Protein AF-A0A927YZF6-F1 (afdb_monomer)

Sequence (94 aa):
MDRIEQMDKKTMKLFIEQKEMEVQLNLENNYREEAYENFKDFRELVYKYLEAGYIKEKKFDKSYGKRIELWEDIFEPKEEETEFEEDSEVENDD

Foldseek 3Di:
DDPVVVVVLVVLVVVLVVLVVQLVVCVVVVVLVSNVVSLVVNVVSVVVCVVVVSDDPVNCVPPVVVVNVVVCVVNPPDPPPPPPPPPPPPDDDD

Radius of gyration: 21.45 Å; Cα contacts (8 Å, |Δi|>4): 43; chains: 1; bounding box: 45×31×75 Å

Structure (mmCIF, N/CA/C/O backbone):
data_AF-A0A927YZF6-F1
#
_entry.id   AF-A0A927YZF6-F1
#
loop_
_atom_site.group_PDB
_atom_site.id
_atom_site.type_symbol
_atom_site.label_atom_id
_atom_site.label_alt_id
_atom_site.label_comp_id
_atom_site.label_asym_id
_atom_site.label_entity_id
_atom_site.label_seq_id
_atom_site.pdbx_PDB_ins_code
_atom_site.Cartn_x
_atom_site.Cartn_y
_atom_site.Cartn_z
_atom_site.occupancy
_atom_site.B_iso_or_equiv
_atom_site.auth_seq_id
_atom_site.auth_comp_id
_atom_site.auth_asym_id
_atom_site.auth_atom_id
_atom_site.pdbx_PDB_model_num
ATOM 1 N N . MET A 1 1 ? -13.362 -2.014 25.058 1.00 52.12 1 MET A N 1
ATOM 2 C CA . MET A 1 1 ? -12.581 -2.231 23.824 1.00 52.12 1 MET A CA 1
ATOM 3 C C . MET A 1 1 ? -11.616 -3.363 24.097 1.00 52.12 1 MET A C 1
ATOM 5 O O . MET A 1 1 ? -10.746 -3.210 24.951 1.00 52.12 1 MET A O 1
ATOM 9 N N . ASP A 1 2 ? -11.854 -4.502 23.456 1.00 52.94 2 ASP A N 1
ATOM 10 C CA . ASP A 1 2 ? -11.117 -5.745 23.657 1.00 52.94 2 ASP A CA 1
ATOM 11 C C . ASP A 1 2 ? -9.671 -5.637 23.169 1.00 52.94 2 ASP A C 1
ATOM 13 O O . ASP A 1 2 ? -9.385 -5.080 22.109 1.00 52.94 2 ASP A O 1
ATOM 17 N N . ARG A 1 3 ? -8.732 -6.191 23.944 1.00 54.94 3 ARG A N 1
ATOM 18 C CA . ARG A 1 3 ? -7.302 -6.224 23.582 1.00 54.94 3 ARG A CA 1
ATOM 19 C C . ARG A 1 3 ? -7.034 -7.030 22.305 1.00 54.94 3 ARG A C 1
ATOM 21 O O . ARG A 1 3 ? -6.042 -6.767 21.635 1.00 54.94 3 ARG A O 1
ATOM 28 N N . ILE A 1 4 ? -7.925 -7.962 21.965 1.00 56.84 4 ILE A N 1
ATOM 29 C CA . ILE A 1 4 ? -7.868 -8.780 20.745 1.00 56.84 4 ILE A CA 1
ATOM 30 C C . ILE A 1 4 ? -8.040 -7.886 19.504 1.00 56.84 4 ILE A C 1
ATOM 32 O O . ILE A 1 4 ? -7.213 -7.913 18.599 1.00 56.84 4 ILE A O 1
ATOM 36 N N . GLU A 1 5 ? -9.011 -6.971 19.532 1.00 57.22 5 GLU A N 1
ATOM 37 C CA . GLU A 1 5 ? -9.325 -6.058 18.423 1.00 57.22 5 GLU A CA 1
ATOM 38 C C . GLU A 1 5 ? -8.213 -5.017 18.155 1.00 57.22 5 GLU A C 1
ATOM 40 O O . GLU A 1 5 ? -8.054 -4.506 17.043 1.00 57.22 5 GLU A O 1
ATOM 45 N N . GLN A 1 6 ? -7.409 -4.689 19.175 1.00 58.91 6 GLN A N 1
ATOM 46 C CA . GLN A 1 6 ? -6.241 -3.812 19.024 1.00 58.91 6 GLN A CA 1
ATOM 47 C C . GLN A 1 6 ? -5.033 -4.527 18.409 1.00 58.91 6 GLN A C 1
ATOM 49 O O . GLN A 1 6 ? -4.236 -3.884 17.720 1.00 58.91 6 GLN A O 1
ATOM 54 N N . MET A 1 7 ? -4.891 -5.832 18.651 1.00 58.06 7 MET A N 1
ATOM 55 C CA . MET A 1 7 ? -3.796 -6.625 18.098 1.00 58.06 7 MET A CA 1
ATOM 56 C C . MET A 1 7 ? -3.950 -6.759 16.577 1.00 58.06 7 MET A C 1
ATOM 58 O O . MET A 1 7 ? -2.991 -6.522 15.844 1.00 58.06 7 MET A O 1
ATOM 62 N N . ASP A 1 8 ? -5.178 -6.982 16.106 1.00 74.75 8 ASP A N 1
ATOM 63 C CA . ASP A 1 8 ? -5.500 -7.071 14.679 1.00 74.75 8 ASP A CA 1
ATOM 64 C C . ASP A 1 8 ? -5.240 -5.751 13.943 1.00 74.75 8 ASP A C 1
ATOM 66 O O . ASP A 1 8 ? -4.567 -5.737 12.913 1.00 74.75 8 ASP A O 1
ATOM 70 N N . LYS A 1 9 ? -5.644 -4.607 14.518 1.00 75.44 9 LYS A N 1
ATOM 71 C CA . LYS A 1 9 ? -5.401 -3.276 13.923 1.00 75.44 9 LYS A CA 1
ATOM 72 C C . LYS A 1 9 ? -3.919 -2.960 13.731 1.00 75.44 9 LYS A C 1
ATOM 74 O O . LYS A 1 9 ? -3.544 -2.347 12.730 1.00 75.44 9 LYS A O 1
ATOM 79 N N . LYS A 1 10 ? -3.067 -3.345 14.687 1.00 81.50 10 LYS 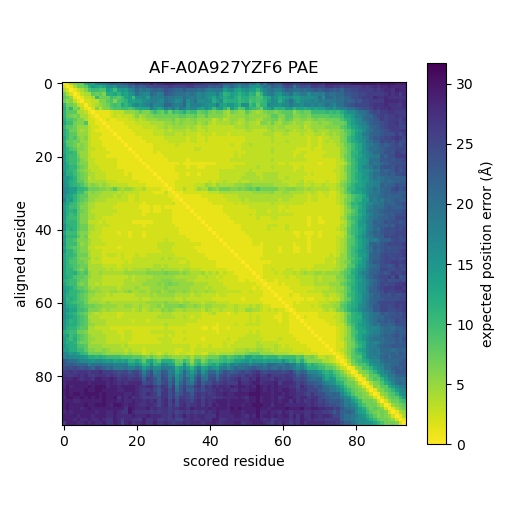A N 1
ATOM 80 C CA . LYS A 1 10 ? -1.617 -3.122 14.591 1.00 81.50 10 LYS A CA 1
ATOM 81 C C . LYS A 1 10 ? -1.002 -3.992 13.496 1.00 81.50 10 LYS A C 1
ATOM 83 O O . LYS A 1 10 ? -0.214 -3.488 12.703 1.00 81.50 10 LYS A O 1
ATOM 88 N N . THR A 1 11 ? -1.396 -5.259 13.433 1.00 84.50 11 THR A N 1
ATOM 89 C CA . THR A 1 11 ? -0.940 -6.208 12.412 1.00 84.50 11 THR A CA 1
ATOM 90 C C . THR A 1 11 ? -1.372 -5.775 11.009 1.00 84.50 11 THR A C 1
ATOM 92 O O . THR A 1 11 ? -0.551 -5.718 10.101 1.00 84.50 11 THR A O 1
ATOM 95 N N . MET A 1 12 ? -2.628 -5.356 10.838 1.00 82.81 12 MET A N 1
ATOM 96 C CA . MET A 1 12 ? -3.151 -4.826 9.571 1.00 82.81 12 MET A CA 1
ATOM 97 C C . MET A 1 12 ? -2.394 -3.583 9.101 1.00 82.81 12 MET A C 1
ATOM 99 O O . MET A 1 12 ? -2.068 -3.456 7.922 1.00 82.81 12 MET A O 1
ATOM 103 N N . LYS A 1 13 ? -2.079 -2.671 10.029 1.00 84.50 13 LYS A N 1
ATOM 104 C CA . LYS A 1 13 ? -1.282 -1.481 9.727 1.00 84.50 13 LYS A CA 1
ATOM 105 C C . LYS A 1 13 ? 0.118 -1.858 9.226 1.00 84.50 13 LYS A C 1
ATOM 107 O O . LYS A 1 13 ? 0.556 -1.286 8.234 1.00 84.50 13 LYS A O 1
ATOM 112 N N . LEU A 1 14 ? 0.780 -2.812 9.883 1.00 88.75 14 LEU A N 1
ATOM 113 C CA . LEU A 1 14 ? 2.103 -3.292 9.474 1.00 88.75 14 LEU A CA 1
ATOM 114 C C . LEU A 1 14 ? 2.076 -3.912 8.074 1.00 88.75 14 LEU A C 1
ATOM 116 O O . LEU A 1 14 ? 2.983 -3.652 7.296 1.00 88.75 14 LEU A O 1
ATOM 120 N N . PHE A 1 15 ? 1.026 -4.664 7.728 1.00 88.75 15 PHE A N 1
ATOM 121 C CA . PHE A 1 15 ? 0.884 -5.225 6.381 1.00 88.75 15 PHE A CA 1
ATOM 122 C C . PHE A 1 15 ? 0.773 -4.149 5.298 1.00 88.75 15 PHE A C 1
ATOM 124 O O . PHE A 1 15 ? 1.424 -4.266 4.263 1.00 88.75 15 PHE A O 1
ATOM 131 N N . ILE A 1 16 ? -0.005 -3.087 5.540 1.00 88.88 16 ILE A N 1
ATOM 132 C CA . ILE A 1 16 ? -0.077 -1.960 4.600 1.00 88.88 16 ILE A CA 1
ATOM 133 C C . ILE A 1 16 ? 1.290 -1.286 4.470 1.00 88.88 16 ILE A C 1
ATOM 135 O O . ILE A 1 16 ? 1.736 -1.041 3.356 1.00 88.88 16 ILE A O 1
ATOM 139 N N . GLU A 1 17 ? 1.948 -0.984 5.593 1.00 90.50 17 GLU A N 1
ATOM 140 C CA . GLU A 1 17 ? 3.254 -0.312 5.590 1.00 90.50 17 GLU A CA 1
ATOM 141 C C . GLU A 1 17 ? 4.325 -1.158 4.889 1.00 90.50 17 GLU A C 1
ATOM 143 O O . GLU A 1 17 ? 5.136 -0.616 4.146 1.00 90.50 17 GLU A O 1
ATOM 148 N N . GLN A 1 18 ? 4.301 -2.481 5.064 1.00 92.56 18 GLN A N 1
ATOM 149 C CA . GLN A 1 18 ? 5.203 -3.388 4.362 1.00 92.56 18 GLN A CA 1
ATOM 150 C C . GLN A 1 18 ? 4.989 -3.329 2.848 1.00 92.56 18 GLN A C 1
ATOM 152 O O . GLN A 1 18 ? 5.947 -3.102 2.114 1.00 92.56 18 GLN A O 1
ATOM 157 N N . LYS A 1 19 ? 3.743 -3.482 2.382 1.00 90.88 19 LYS A N 1
ATOM 158 C CA . LYS A 1 19 ? 3.442 -3.429 0.946 1.00 90.88 19 LYS A CA 1
ATOM 159 C C . LYS A 1 19 ? 3.773 -2.076 0.337 1.00 90.88 19 LYS A C 1
ATOM 161 O O . LYS A 1 19 ? 4.309 -2.008 -0.760 1.00 90.88 19 LYS A O 1
ATOM 166 N N . GLU A 1 20 ? 3.533 -1.004 1.078 1.00 92.94 20 GLU A N 1
ATOM 167 C CA . GLU A 1 20 ? 3.914 0.337 0.660 1.00 92.94 20 GLU A CA 1
ATOM 168 C C . GLU A 1 20 ? 5.428 0.479 0.440 1.00 92.94 20 GLU A C 1
ATOM 170 O O . GLU A 1 20 ? 5.852 1.033 -0.573 1.00 92.94 20 GLU A O 1
ATOM 175 N N . MET A 1 21 ? 6.238 -0.033 1.372 1.00 93.88 21 MET A N 1
ATOM 176 C CA . MET A 1 21 ? 7.697 -0.027 1.240 1.00 93.88 21 MET A CA 1
ATOM 177 C C . MET A 1 21 ? 8.161 -0.880 0.058 1.00 93.88 21 MET A C 1
ATOM 179 O O . MET A 1 21 ? 9.072 -0.471 -0.652 1.00 93.88 21 MET A O 1
ATOM 183 N N . GLU A 1 22 ? 7.534 -2.034 -0.179 1.00 94.12 22 GLU A N 1
ATOM 184 C CA . GLU A 1 22 ? 7.858 -2.902 -1.318 1.00 94.12 22 GLU A CA 1
ATOM 185 C C . GLU A 1 22 ? 7.594 -2.202 -2.666 1.00 94.12 22 GLU A C 1
ATOM 187 O O . GLU A 1 22 ? 8.411 -2.315 -3.578 1.00 94.12 22 GLU A O 1
ATOM 192 N N . VAL A 1 23 ? 6.515 -1.415 -2.787 1.00 93.12 23 VAL A N 1
ATOM 193 C CA . VAL A 1 23 ? 6.263 -0.588 -3.984 1.00 93.12 23 VAL A CA 1
ATOM 194 C C . VAL A 1 23 ? 7.358 0.459 -4.168 1.00 93.12 23 VAL A C 1
ATOM 196 O O . VAL A 1 23 ? 7.924 0.566 -5.253 1.00 93.12 23 VAL A O 1
ATOM 199 N N . GLN A 1 24 ? 7.674 1.221 -3.116 1.00 93.56 24 GLN A N 1
ATOM 200 C CA . GLN A 1 24 ? 8.679 2.289 -3.184 1.00 93.56 24 GLN A CA 1
ATOM 201 C C . GLN A 1 24 ? 10.058 1.737 -3.540 1.00 93.56 24 GLN A C 1
ATOM 203 O O . GLN A 1 24 ? 10.705 2.252 -4.445 1.00 93.56 24 GLN A O 1
ATOM 208 N N . LEU A 1 25 ? 10.466 0.646 -2.890 1.00 95.25 25 LEU A N 1
ATOM 209 C CA . LEU A 1 25 ? 11.747 0.003 -3.143 1.00 95.25 25 LEU A CA 1
ATOM 210 C C . LEU A 1 25 ? 11.842 -0.507 -4.585 1.00 95.25 25 LEU A C 1
ATOM 212 O O . LEU A 1 25 ? 12.872 -0.331 -5.231 1.00 95.25 25 LEU A O 1
ATOM 216 N N . ASN A 1 26 ? 10.784 -1.124 -5.113 1.00 93.56 26 ASN A N 1
ATOM 217 C CA . ASN A 1 26 ? 10.799 -1.610 -6.491 1.00 93.56 26 ASN A CA 1
ATOM 218 C C . ASN A 1 26 ? 10.822 -0.457 -7.505 1.00 93.56 26 ASN A C 1
ATOM 220 O O . ASN A 1 26 ? 11.541 -0.553 -8.497 1.00 93.56 26 ASN A O 1
ATOM 224 N N . LEU A 1 27 ? 10.120 0.652 -7.236 1.00 91.31 27 LEU A N 1
ATOM 225 C CA . LEU A 1 27 ? 10.218 1.869 -8.051 1.00 91.31 27 LEU A CA 1
ATOM 226 C C . LEU A 1 27 ? 11.639 2.453 -8.033 1.00 91.31 27 LEU A C 1
ATOM 228 O O . LEU A 1 27 ? 12.170 2.776 -9.090 1.00 91.31 27 LEU A O 1
ATOM 232 N N . GLU A 1 28 ? 12.280 2.536 -6.864 1.00 93.75 28 GLU A N 1
ATOM 233 C CA . GLU A 1 28 ? 13.662 3.024 -6.723 1.00 93.75 28 GLU A CA 1
ATOM 234 C C . GLU A 1 28 ? 14.684 2.143 -7.460 1.00 93.75 28 GLU A C 1
ATOM 236 O O . GLU A 1 28 ? 15.695 2.645 -7.949 1.00 93.75 28 GLU A O 1
ATOM 241 N N . ASN A 1 29 ? 14.417 0.839 -7.571 1.00 94.44 29 ASN A N 1
ATOM 242 C CA . ASN A 1 29 ? 15.272 -0.114 -8.284 1.00 94.44 29 ASN A CA 1
ATOM 243 C C . ASN A 1 29 ? 14.891 -0.311 -9.765 1.00 94.44 29 ASN A C 1
ATOM 245 O O . ASN A 1 29 ? 15.458 -1.182 -10.420 1.00 94.44 29 ASN A O 1
ATOM 249 N N . ASN A 1 30 ? 13.958 0.481 -10.310 1.00 90.19 30 ASN A N 1
ATOM 250 C CA . ASN A 1 30 ? 13.435 0.351 -11.678 1.00 90.19 30 ASN A CA 1
ATOM 251 C C . ASN A 1 30 ? 12.783 -1.014 -12.000 1.00 90.19 30 ASN A C 1
ATOM 253 O O . ASN A 1 30 ? 12.670 -1.399 -13.164 1.00 90.19 30 ASN A O 1
ATOM 257 N N . TYR A 1 31 ? 12.293 -1.730 -10.989 1.00 92.25 31 TYR A N 1
ATOM 258 C CA . TYR A 1 31 ? 11.530 -2.973 -11.137 1.00 92.25 31 TYR A CA 1
ATOM 259 C C . TYR A 1 31 ? 10.042 -2.657 -11.309 1.00 92.25 31 TYR A C 1
ATOM 261 O O . TYR A 1 31 ? 9.239 -2.792 -10.385 1.00 92.25 31 TYR A O 1
ATOM 269 N N . ARG A 1 32 ? 9.679 -2.135 -12.490 1.00 90.75 32 ARG A N 1
ATOM 270 C CA . ARG A 1 32 ? 8.334 -1.591 -12.751 1.00 90.75 32 ARG A CA 1
ATOM 271 C C . ARG A 1 32 ? 7.231 -2.645 -12.630 1.00 90.75 32 ARG A C 1
ATOM 273 O O . ARG A 1 32 ? 6.175 -2.334 -12.085 1.00 90.75 32 ARG A O 1
ATOM 280 N N . GLU A 1 33 ? 7.457 -3.863 -13.116 1.00 91.75 33 GLU A N 1
ATOM 281 C CA . GLU A 1 33 ? 6.465 -4.946 -13.049 1.00 91.75 33 GLU A CA 1
ATOM 282 C C . GLU A 1 33 ? 6.214 -5.374 -11.599 1.00 91.75 33 GLU A C 1
ATOM 284 O O . GLU A 1 33 ? 5.073 -5.389 -11.138 1.00 91.75 33 GLU A O 1
ATOM 289 N N . GLU A 1 34 ? 7.274 -5.620 -10.830 1.00 92.50 34 GLU A N 1
ATOM 290 C CA . GLU A 1 34 ? 7.181 -5.995 -9.421 1.00 92.50 34 GLU A CA 1
ATOM 291 C C . GLU A 1 34 ? 6.625 -4.856 -8.560 1.00 92.50 34 GLU A C 1
ATOM 293 O O . GLU A 1 34 ? 5.921 -5.097 -7.577 1.00 92.50 34 GLU A O 1
ATOM 298 N N . ALA A 1 35 ? 6.928 -3.602 -8.901 1.00 93.56 35 ALA A N 1
ATOM 299 C CA . ALA A 1 35 ? 6.320 -2.443 -8.258 1.00 93.56 35 ALA A CA 1
ATOM 300 C C . ALA A 1 35 ? 4.807 -2.390 -8.521 1.00 93.56 35 ALA A C 1
ATOM 302 O O . ALA A 1 35 ? 4.043 -2.098 -7.602 1.00 93.56 35 ALA A O 1
ATOM 303 N N . TYR A 1 36 ? 4.370 -2.718 -9.741 1.00 93.56 36 TYR A N 1
ATOM 304 C CA . TYR A 1 36 ? 2.955 -2.747 -10.108 1.00 93.56 36 TYR A CA 1
ATOM 305 C C . TYR A 1 36 ? 2.188 -3.882 -9.416 1.00 93.56 36 TYR A C 1
ATOM 307 O O . TYR A 1 36 ? 1.079 -3.664 -8.923 1.00 93.56 36 TYR A O 1
ATOM 315 N N . GLU A 1 37 ? 2.772 -5.080 -9.313 1.00 93.56 37 GLU A N 1
ATOM 316 C CA . GLU A 1 37 ? 2.173 -6.185 -8.550 1.00 93.56 37 GLU A CA 1
ATOM 317 C C . GLU A 1 37 ? 1.999 -5.816 -7.071 1.00 93.56 37 GLU A C 1
ATOM 319 O O . GLU A 1 37 ? 0.897 -5.912 -6.527 1.00 93.56 37 GLU A O 1
ATOM 324 N N . ASN A 1 38 ? 3.046 -5.279 -6.436 1.00 93.69 38 ASN A N 1
ATOM 325 C CA . ASN A 1 38 ? 2.962 -4.831 -5.045 1.00 93.69 38 ASN A CA 1
ATOM 326 C C . ASN A 1 38 ? 1.993 -3.655 -4.858 1.00 93.69 38 ASN A C 1
ATOM 328 O O . ASN A 1 38 ? 1.362 -3.534 -3.805 1.00 93.69 38 ASN A O 1
ATOM 332 N N . PHE A 1 39 ? 1.837 -2.803 -5.873 1.00 95.19 39 PHE A N 1
ATOM 333 C CA . PHE A 1 39 ? 0.866 -1.718 -5.853 1.00 95.19 39 PHE A CA 1
ATOM 334 C C . PHE A 1 39 ? -0.569 -2.252 -5.855 1.00 95.19 39 PHE A C 1
ATOM 336 O O . PHE A 1 39 ? -1.387 -1.786 -5.057 1.00 95.19 39 PHE A O 1
ATOM 343 N N . LYS A 1 40 ? -0.875 -3.254 -6.688 1.00 94.75 40 LYS A N 1
ATOM 344 C CA . LYS A 1 40 ? -2.190 -3.913 -6.693 1.00 94.75 40 LYS A CA 1
ATOM 345 C C . LYS A 1 40 ? -2.515 -4.513 -5.325 1.00 94.75 40 LYS A C 1
ATOM 347 O O . LYS A 1 40 ? -3.585 -4.222 -4.787 1.00 94.75 40 LYS A O 1
ATOM 352 N N . ASP A 1 41 ? -1.568 -5.238 -4.727 1.00 93.81 41 ASP A N 1
ATOM 353 C CA . ASP A 1 41 ? -1.706 -5.801 -3.376 1.00 93.81 41 ASP A CA 1
ATOM 354 C C . ASP A 1 41 ? -1.977 -4.711 -2.328 1.00 93.81 41 ASP A C 1
ATOM 356 O O . ASP A 1 41 ? -2.891 -4.817 -1.503 1.00 93.81 41 ASP A O 1
ATOM 360 N N . PHE A 1 42 ? -1.180 -3.638 -2.350 1.00 94.56 42 PHE A N 1
ATOM 361 C CA . PHE A 1 42 ? -1.332 -2.503 -1.444 1.00 94.56 42 PHE A CA 1
ATOM 362 C C . PHE A 1 42 ? -2.718 -1.862 -1.577 1.00 94.56 42 PHE A C 1
ATOM 364 O O . PHE A 1 42 ? -3.401 -1.641 -0.572 1.00 94.56 42 PHE A O 1
ATOM 371 N N . ARG A 1 43 ? -3.146 -1.582 -2.812 1.00 95.19 43 ARG A N 1
ATOM 372 C CA . ARG A 1 43 ? 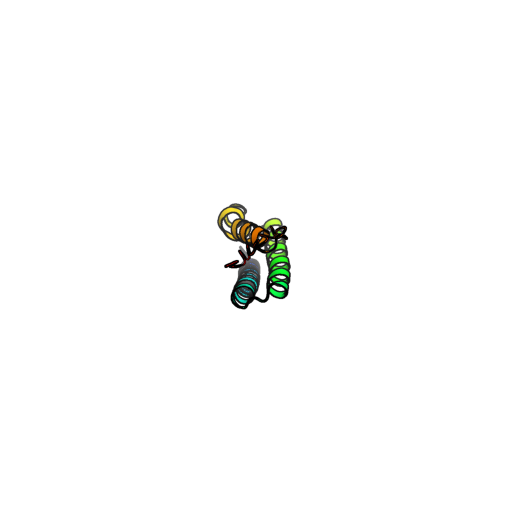-4.437 -0.963 -3.122 1.00 95.19 43 ARG A CA 1
ATOM 373 C C . ARG A 1 43 ? -5.590 -1.819 -2.601 1.00 95.19 43 ARG A C 1
ATOM 375 O O . ARG A 1 43 ? -6.475 -1.297 -1.923 1.00 95.19 43 ARG A O 1
ATOM 382 N N . GLU A 1 44 ? -5.570 -3.120 -2.882 1.00 94.56 44 GLU A N 1
ATOM 383 C CA . GLU A 1 44 ? -6.605 -4.052 -2.429 1.00 94.56 44 GLU A CA 1
ATOM 384 C C . GLU A 1 44 ? -6.695 -4.091 -0.896 1.00 94.56 44 GLU A C 1
ATOM 386 O O . GLU A 1 44 ? -7.783 -3.957 -0.330 1.00 94.56 44 GLU A O 1
ATOM 391 N N . LEU A 1 45 ? -5.553 -4.193 -0.205 1.00 92.81 45 LEU A N 1
ATOM 392 C CA . LEU A 1 45 ? -5.503 -4.208 1.260 1.00 92.81 45 LEU A CA 1
ATOM 393 C C . LEU A 1 45 ? -6.053 -2.922 1.878 1.00 92.81 45 LEU A C 1
ATOM 395 O O . LEU A 1 45 ? -6.802 -2.976 2.858 1.00 92.81 45 LEU A O 1
ATOM 399 N N . VAL A 1 46 ? -5.701 -1.765 1.312 1.00 93.31 46 VAL A N 1
ATOM 400 C CA . VAL A 1 46 ? -6.201 -0.470 1.781 1.00 93.31 46 VAL A CA 1
ATOM 401 C C . VAL A 1 46 ? -7.722 -0.403 1.652 1.00 93.31 46 VAL A C 1
ATOM 403 O O . VAL A 1 46 ? -8.382 -0.053 2.632 1.00 93.31 46 VAL A O 1
ATOM 406 N N . TYR A 1 47 ? -8.292 -0.763 0.499 1.00 94.12 47 TYR A N 1
ATOM 407 C CA . TYR A 1 47 ? -9.747 -0.730 0.320 1.00 94.12 47 TYR A CA 1
ATOM 408 C C . TYR A 1 47 ? -10.464 -1.734 1.219 1.00 94.12 47 TYR A C 1
ATOM 410 O O . TYR A 1 47 ? -11.427 -1.367 1.890 1.00 94.12 47 TYR A O 1
ATOM 418 N N . LYS A 1 48 ? -9.944 -2.960 1.332 1.00 91.94 48 LYS A N 1
ATOM 419 C CA . LYS A 1 48 ? -10.494 -3.984 2.227 1.00 91.94 48 LYS A CA 1
ATOM 420 C C . LYS A 1 48 ? -10.543 -3.512 3.681 1.00 91.94 48 LYS A C 1
ATOM 422 O O . LYS A 1 48 ? -11.530 -3.730 4.382 1.00 91.94 48 LYS A O 1
ATOM 427 N N . TYR A 1 49 ? -9.489 -2.854 4.161 1.00 90.81 49 TYR A N 1
ATOM 428 C CA . TYR A 1 49 ? -9.441 -2.345 5.535 1.00 90.81 49 TYR A CA 1
ATOM 429 C C . TYR A 1 49 ? -10.210 -1.036 5.730 1.00 90.81 49 TYR A C 1
ATOM 431 O O . TYR A 1 49 ? -10.624 -0.748 6.855 1.00 90.81 49 TYR A O 1
ATOM 439 N N . LEU A 1 50 ? -10.426 -0.253 4.672 1.00 91.75 50 LEU A N 1
ATOM 440 C CA . LEU A 1 50 ? -11.359 0.870 4.686 1.00 91.75 50 LEU A CA 1
ATOM 441 C C . LEU A 1 50 ? -12.802 0.375 4.834 1.00 91.75 50 LEU A C 1
ATOM 443 O O . LEU A 1 50 ? -13.495 0.817 5.747 1.00 91.75 50 LEU A O 1
ATOM 447 N N . GLU A 1 51 ? -13.219 -0.583 4.006 1.00 91.88 51 GLU A N 1
ATOM 448 C CA . GLU A 1 51 ? -14.568 -1.161 4.028 1.00 91.88 51 GLU A CA 1
ATOM 449 C C . GLU A 1 51 ? -14.872 -1.845 5.367 1.00 91.88 51 GLU A C 1
ATOM 451 O O . GLU A 1 51 ? -15.927 -1.632 5.962 1.00 91.88 51 GLU A O 1
ATOM 456 N N . ALA A 1 52 ? -13.907 -2.590 5.909 1.00 88.31 52 ALA A N 1
ATOM 457 C CA . ALA A 1 52 ? -14.036 -3.224 7.219 1.00 88.31 52 ALA A CA 1
ATOM 458 C C . ALA A 1 52 ? -13.924 -2.240 8.411 1.00 88.31 52 ALA A C 1
ATOM 460 O O . ALA A 1 52 ? -13.964 -2.659 9.568 1.00 88.31 52 ALA A O 1
ATOM 461 N N . GLY A 1 53 ? -13.769 -0.932 8.165 1.00 87.00 53 GLY A N 1
ATOM 462 C CA . GLY A 1 53 ? -13.753 0.109 9.201 1.00 87.00 53 GLY A CA 1
ATOM 463 C C . GLY A 1 53 ? -12.465 0.184 10.031 1.00 87.00 53 GLY A C 1
ATOM 464 O O . GLY A 1 53 ? -12.408 0.888 11.046 1.00 87.00 53 GLY A O 1
ATOM 465 N N . TYR A 1 54 ? -11.406 -0.516 9.618 1.00 87.00 54 TYR A N 1
ATOM 466 C CA . TYR A 1 54 ? -10.091 -0.456 10.261 1.00 87.00 54 TYR A CA 1
ATOM 467 C C . TYR A 1 54 ? -9.319 0.812 9.882 1.00 87.00 54 TYR A C 1
ATOM 469 O O . TYR A 1 54 ? -8.541 1.335 10.689 1.00 87.00 54 TYR A O 1
ATOM 477 N N . ILE A 1 55 ? -9.564 1.344 8.684 1.00 88.25 55 ILE A N 1
ATOM 478 C CA . ILE A 1 55 ? -9.077 2.648 8.238 1.00 88.25 55 ILE A CA 1
ATOM 479 C C . ILE A 1 55 ? -10.230 3.642 8.316 1.00 88.25 55 ILE A C 1
ATOM 481 O O . ILE A 1 55 ? -11.314 3.414 7.796 1.00 88.25 55 ILE A O 1
ATOM 485 N N . LYS A 1 56 ? -9.989 4.782 8.966 1.00 90.75 56 LYS A N 1
ATOM 486 C CA . LYS A 1 56 ? -10.936 5.900 8.929 1.00 90.75 56 LYS A CA 1
ATOM 487 C C . LYS A 1 56 ? -10.892 6.544 7.546 1.00 90.75 56 LYS A C 1
ATOM 489 O O . LYS A 1 56 ? -9.797 6.853 7.087 1.00 90.75 56 LYS A O 1
ATOM 494 N N . GLU A 1 57 ? -12.046 6.865 6.977 1.00 92.00 57 GLU A N 1
ATOM 495 C CA . GLU A 1 57 ? -12.190 7.586 5.699 1.00 92.00 57 GLU A CA 1
ATOM 496 C C . GLU A 1 57 ? -11.280 8.825 5.621 1.00 92.00 57 GLU A C 1
ATOM 498 O O . GLU A 1 57 ? -10.389 8.904 4.788 1.00 92.00 57 GLU A O 1
ATOM 503 N N . LYS A 1 58 ? -11.314 9.690 6.642 1.00 92.75 58 LYS A N 1
ATOM 504 C CA . LYS A 1 58 ? -10.413 10.855 6.731 1.00 92.75 58 LYS A CA 1
ATOM 505 C C . LYS A 1 58 ? -8.913 10.516 6.669 1.00 92.75 58 LYS A C 1
ATOM 507 O O . LYS A 1 58 ? -8.108 11.367 6.294 1.00 92.75 58 LYS A O 1
ATOM 512 N N . LYS A 1 59 ? -8.500 9.330 7.137 1.00 89.00 59 LYS A N 1
ATOM 513 C CA . LYS A 1 59 ? -7.109 8.859 7.016 1.00 89.00 59 LYS A CA 1
ATOM 514 C C . LYS A 1 59 ? -6.846 8.370 5.593 1.00 89.00 59 LYS A C 1
ATOM 516 O O . LYS A 1 59 ? -5.792 8.686 5.056 1.00 89.00 59 LYS A O 1
ATOM 521 N N . PHE A 1 60 ? -7.789 7.641 5.002 1.00 92.25 60 PHE A N 1
ATOM 522 C CA . PHE A 1 60 ? -7.722 7.237 3.603 1.00 92.25 60 PHE A CA 1
ATOM 523 C C . PHE A 1 60 ? -7.526 8.459 2.691 1.00 92.25 60 PHE A C 1
ATOM 525 O O . PHE A 1 60 ? -6.466 8.554 2.077 1.00 92.25 60 PHE A O 1
ATOM 532 N N . ASP A 1 61 ? -8.415 9.455 2.742 1.00 91.38 61 ASP A N 1
ATOM 533 C CA . ASP A 1 61 ? -8.371 10.651 1.876 1.00 91.38 61 ASP A CA 1
ATOM 534 C C . ASP A 1 61 ? -7.060 11.444 1.988 1.00 91.38 61 ASP A C 1
ATOM 536 O O . ASP A 1 61 ? -6.599 12.091 1.050 1.00 91.38 61 ASP A O 1
ATOM 540 N N . LYS A 1 62 ? -6.451 11.448 3.179 1.00 92.44 62 LYS A N 1
ATOM 541 C CA . LYS A 1 62 ? -5.260 12.259 3.459 1.00 92.44 62 LYS A CA 1
ATOM 542 C C . LYS A 1 62 ? -3.942 11.559 3.172 1.00 92.44 62 LYS A C 1
ATOM 544 O O . LYS A 1 62 ? -2.948 1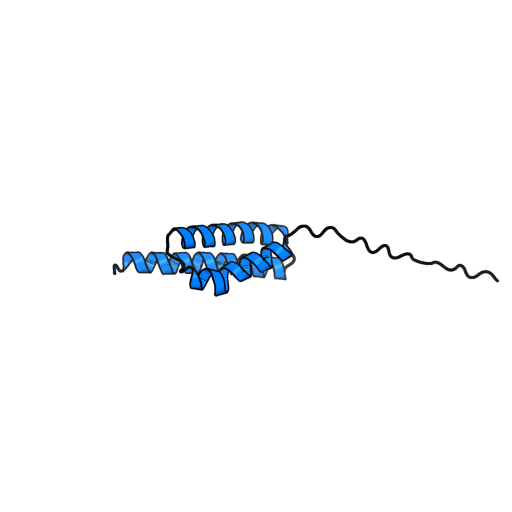2.262 3.002 1.00 92.44 62 LYS A O 1
ATOM 549 N N . SER A 1 63 ? -3.904 10.227 3.196 1.00 90.69 63 SER A N 1
ATOM 550 C CA . SER A 1 63 ? -2.654 9.478 3.046 1.00 90.69 63 SER A CA 1
ATOM 551 C C . SER A 1 63 ? -2.739 8.389 1.991 1.00 90.69 63 SER A C 1
ATOM 553 O O . SER A 1 63 ? -2.015 8.451 1.006 1.00 90.69 63 SER A O 1
ATOM 555 N N . TYR A 1 64 ? -3.584 7.379 2.198 1.00 91.75 64 TYR A N 1
ATOM 556 C CA . TYR A 1 64 ? -3.554 6.190 1.351 1.00 91.75 64 TYR A CA 1
ATOM 557 C C . TYR A 1 64 ? -4.169 6.457 -0.024 1.00 91.75 64 TYR A C 1
ATOM 559 O O . TYR A 1 64 ? -3.574 6.047 -1.010 1.00 91.75 64 TYR A O 1
ATOM 567 N N . GLY A 1 65 ? -5.266 7.217 -0.098 1.00 91.94 65 GLY A N 1
ATOM 568 C CA . GLY A 1 65 ? -5.891 7.621 -1.362 1.00 91.94 65 GLY A CA 1
ATOM 569 C C . GLY A 1 65 ? -4.920 8.384 -2.260 1.00 91.94 65 GLY A C 1
ATOM 570 O O . GLY A 1 65 ? -4.668 7.961 -3.376 1.00 91.94 65 GLY A O 1
ATOM 571 N N . LYS A 1 66 ? -4.239 9.402 -1.719 1.00 93.50 66 LYS A N 1
ATOM 572 C CA . LYS A 1 66 ? -3.225 10.169 -2.465 1.00 93.50 66 LYS A CA 1
ATOM 573 C C . LYS A 1 66 ? -2.054 9.333 -2.979 1.00 93.50 66 LYS A C 1
ATOM 575 O O . LYS A 1 66 ? -1.483 9.649 -4.014 1.00 93.50 66 LYS A O 1
ATOM 580 N N . ARG A 1 67 ? -1.642 8.306 -2.229 1.00 91.88 67 ARG A N 1
ATOM 581 C CA . ARG A 1 67 ? -0.578 7.388 -2.669 1.00 91.88 67 ARG A CA 1
ATOM 582 C C . ARG A 1 67 ? -1.060 6.467 -3.778 1.00 91.88 67 ARG A C 1
ATOM 584 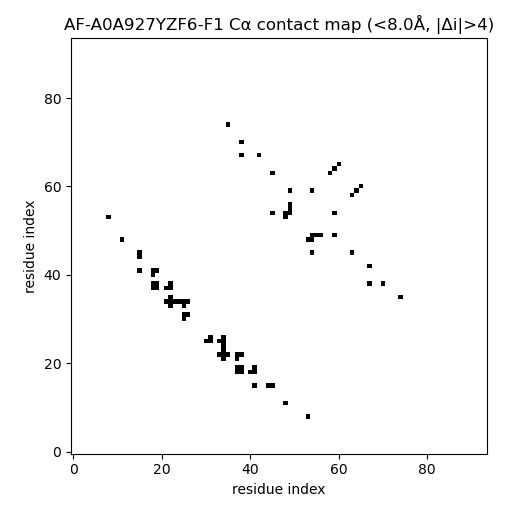O O . ARG A 1 67 ? -0.296 6.210 -4.695 1.00 91.88 67 ARG A O 1
ATOM 591 N N . ILE A 1 68 ? -2.304 5.992 -3.684 1.00 94.44 68 ILE A N 1
ATOM 592 C CA . ILE A 1 68 ? -2.928 5.199 -4.745 1.00 94.44 68 ILE A CA 1
ATOM 593 C C . ILE A 1 68 ? -3.005 6.036 -6.020 1.00 94.44 68 ILE A C 1
ATOM 595 O O . ILE A 1 68 ? -2.464 5.591 -7.017 1.00 94.44 68 ILE A O 1
ATOM 599 N N . GLU A 1 69 ? -3.553 7.253 -5.958 1.00 93.69 69 GLU A N 1
ATOM 600 C CA . GLU A 1 69 ? -3.631 8.180 -7.102 1.00 93.69 69 GLU A CA 1
ATOM 601 C C . GLU A 1 69 ? -2.251 8.407 -7.742 1.00 93.69 69 GLU A C 1
ATOM 603 O O . GLU A 1 69 ? -2.078 8.190 -8.935 1.00 93.69 69 GLU A O 1
ATOM 608 N N . LEU A 1 70 ? -1.233 8.732 -6.934 1.00 92.88 70 LEU A N 1
ATOM 609 C CA . LEU A 1 70 ? 0.133 8.933 -7.430 1.00 92.88 70 LEU A CA 1
ATOM 610 C C . LEU A 1 70 ? 0.682 7.706 -8.172 1.00 92.88 70 LEU A C 1
ATOM 612 O O . LEU A 1 70 ? 1.387 7.844 -9.165 1.00 92.88 70 LEU A O 1
ATOM 616 N N . TRP A 1 71 ? 0.434 6.505 -7.655 1.00 93.06 71 TRP A N 1
ATOM 617 C CA . TRP A 1 71 ? 0.928 5.278 -8.272 1.00 93.06 71 TRP A CA 1
ATOM 618 C C . TRP A 1 71 ? 0.091 4.850 -9.473 1.00 93.06 71 TRP A C 1
ATOM 620 O O . TRP A 1 71 ? 0.663 4.318 -10.421 1.00 93.06 71 TRP A O 1
ATOM 630 N N . GLU A 1 72 ? -1.211 5.138 -9.492 1.00 92.75 72 GLU A N 1
ATOM 631 C CA . GLU A 1 72 ? -2.030 4.998 -10.698 1.00 92.75 72 GLU A CA 1
ATOM 632 C C . GLU A 1 72 ? -1.442 5.833 -11.838 1.00 92.75 72 GLU A C 1
ATOM 634 O O . GLU A 1 72 ? -1.198 5.261 -12.892 1.00 92.75 72 GLU A O 1
ATOM 639 N N . ASP A 1 73 ? -1.060 7.091 -11.600 1.00 91.44 73 ASP A N 1
ATOM 640 C CA . ASP A 1 73 ? -0.433 7.955 -12.618 1.00 91.44 73 ASP A CA 1
ATOM 641 C C . ASP A 1 73 ? 0.936 7.433 -13.118 1.00 91.44 73 ASP A C 1
ATOM 643 O O . ASP A 1 73 ? 1.344 7.680 -14.255 1.00 91.44 73 ASP A O 1
ATOM 647 N N . ILE A 1 74 ? 1.696 6.729 -12.267 1.00 88.44 74 ILE A N 1
ATOM 648 C CA . ILE A 1 74 ? 3.003 6.145 -12.635 1.00 88.44 74 ILE A CA 1
ATOM 649 C C . ILE A 1 74 ? 2.828 4.880 -13.482 1.00 88.44 74 ILE A C 1
ATOM 651 O O . ILE A 1 74 ? 3.608 4.614 -14.406 1.00 88.44 74 ILE A O 1
ATOM 655 N N . PHE A 1 75 ? 1.840 4.059 -13.132 1.00 88.31 75 PHE A N 1
ATOM 656 C CA . PHE A 1 75 ? 1.586 2.794 -13.811 1.00 88.31 75 PHE A CA 1
ATOM 657 C C . PHE A 1 75 ? 0.616 2.924 -14.982 1.00 88.31 75 PHE A C 1
ATOM 659 O O . PHE A 1 75 ? 0.561 2.000 -15.799 1.00 88.31 75 PHE A O 1
ATOM 666 N N . GLU A 1 76 ? -0.084 4.054 -15.103 1.00 83.88 76 GLU A N 1
ATOM 667 C CA . GLU A 1 76 ? -0.894 4.388 -16.265 1.00 83.88 76 GLU A CA 1
ATOM 668 C C . GLU A 1 76 ? -0.024 4.251 -17.524 1.00 83.88 76 GLU A C 1
ATOM 670 O O . GLU A 1 76 ? 1.111 4.746 -17.559 1.00 83.88 76 GLU A O 1
ATOM 675 N N . PRO A 1 77 ? -0.487 3.504 -18.541 1.00 68.06 77 PRO A N 1
ATOM 676 C CA . PRO A 1 77 ? 0.216 3.432 -19.806 1.00 68.06 77 PRO A CA 1
ATOM 677 C C . PRO A 1 77 ? 0.192 4.826 -20.427 1.00 68.06 77 PRO A C 1
ATOM 679 O O . PRO A 1 77 ? -0.805 5.241 -21.010 1.00 68.06 77 PRO A O 1
ATOM 682 N N . LYS A 1 78 ? 1.294 5.561 -20.281 1.00 62.78 78 LYS A N 1
ATOM 683 C CA . LYS A 1 78 ? 1.513 6.771 -21.060 1.00 62.78 78 LYS A CA 1
ATOM 684 C C . LYS A 1 78 ? 1.637 6.325 -22.507 1.00 62.78 78 LYS A C 1
ATOM 686 O O . LYS A 1 78 ? 2.525 5.535 -22.822 1.00 62.78 78 LYS A O 1
ATOM 691 N N . GLU A 1 79 ? 0.724 6.781 -23.358 1.00 54.81 79 GLU A N 1
ATOM 692 C CA . GLU A 1 79 ? 0.986 6.789 -24.791 1.00 54.81 79 GLU A CA 1
ATOM 693 C C . GLU A 1 79 ? 2.311 7.536 -24.958 1.00 54.81 79 GLU A C 1
ATOM 695 O O . GLU A 1 79 ? 2.419 8.704 -24.584 1.00 54.81 79 GLU A O 1
ATOM 700 N N . GLU A 1 80 ? 3.358 6.820 -25.371 1.00 50.88 80 GLU A N 1
ATOM 701 C CA . GLU A 1 80 ? 4.634 7.433 -25.710 1.00 50.88 80 GLU A CA 1
ATOM 702 C C . GLU A 1 80 ? 4.342 8.439 -26.825 1.00 50.88 80 GLU A C 1
ATOM 704 O O . GLU A 1 80 ? 4.094 8.058 -27.970 1.00 50.88 80 GLU A O 1
ATOM 709 N N . GLU A 1 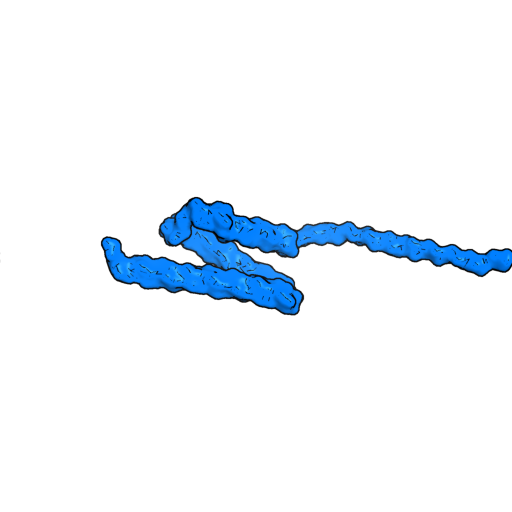81 ? 4.342 9.732 -26.496 1.00 51.97 81 GLU A N 1
ATOM 710 C CA . GLU A 1 81 ? 4.616 10.757 -27.491 1.00 51.97 81 GLU A CA 1
ATOM 711 C C . GLU A 1 81 ? 6.029 10.457 -27.989 1.00 51.97 81 GLU A C 1
ATOM 713 O O . GLU A 1 81 ? 7.028 10.819 -27.371 1.00 51.97 81 GLU A O 1
ATOM 718 N N . THR A 1 82 ? 6.111 9.692 -29.075 1.00 48.28 82 THR A N 1
ATOM 719 C CA . THR A 1 82 ? 7.317 9.551 -29.875 1.00 48.28 82 THR A CA 1
ATOM 720 C C . THR A 1 82 ? 7.681 10.946 -30.375 1.00 48.28 82 THR A C 1
ATOM 722 O O . THR A 1 82 ? 7.214 11.366 -31.435 1.00 48.28 82 THR A O 1
ATOM 725 N N . GLU A 1 83 ? 8.474 11.691 -29.603 1.00 51.22 83 GLU A N 1
ATOM 726 C CA . GLU A 1 83 ? 9.265 12.797 -30.131 1.00 51.22 83 GLU A CA 1
ATOM 727 C C . GLU A 1 83 ? 10.232 12.182 -31.143 1.00 51.22 83 GLU A C 1
ATOM 729 O O . GLU A 1 83 ? 11.248 11.577 -30.809 1.00 51.22 83 GLU A O 1
ATOM 734 N N . PHE A 1 84 ? 9.834 12.253 -32.410 1.00 46.78 84 PHE A N 1
ATOM 735 C CA . PHE A 1 84 ? 10.698 11.978 -33.541 1.00 46.78 84 PHE A CA 1
ATOM 736 C C . PHE A 1 84 ? 11.786 13.060 -33.516 1.00 46.78 84 PHE A C 1
ATOM 738 O O . PHE A 1 84 ? 11.516 14.215 -33.847 1.00 46.78 84 PHE A O 1
ATOM 745 N N . GLU A 1 85 ? 12.999 12.713 -33.084 1.00 52.50 85 GLU A N 1
ATOM 746 C CA . GLU A 1 85 ? 14.184 13.503 -33.414 1.00 52.50 85 GLU A CA 1
ATOM 747 C C . GLU A 1 85 ? 14.335 13.449 -34.940 1.00 52.50 85 GLU A C 1
ATOM 749 O O . GLU A 1 85 ? 14.851 12.487 -35.509 1.00 52.50 85 GLU A O 1
ATOM 754 N N . GLU A 1 86 ? 13.799 14.461 -35.627 1.00 52.75 86 GLU A N 1
ATOM 755 C CA . GLU A 1 86 ? 14.142 14.741 -37.017 1.00 52.75 86 GLU A CA 1
ATOM 756 C C . GLU A 1 86 ? 15.590 15.248 -37.013 1.00 52.75 86 GLU A C 1
ATOM 758 O O . GLU A 1 86 ? 15.869 16.442 -36.876 1.00 52.75 86 GLU A O 1
ATOM 763 N N . ASP A 1 87 ? 16.524 14.301 -37.079 1.00 54.56 87 ASP A N 1
ATOM 764 C CA . ASP A 1 87 ? 17.933 14.557 -37.345 1.00 54.56 87 ASP A CA 1
ATOM 765 C C . ASP A 1 87 ? 18.006 15.179 -38.748 1.00 54.56 87 ASP A C 1
ATOM 767 O O . ASP A 1 87 ? 17.973 14.495 -39.774 1.00 54.56 87 ASP A O 1
ATOM 771 N N . SER A 1 88 ? 17.972 16.511 -38.813 1.00 56.62 88 SER A N 1
ATOM 772 C CA . SER A 1 88 ? 18.200 17.235 -40.061 1.00 56.62 88 SER A CA 1
ATOM 773 C C . SER A 1 88 ? 19.695 17.219 -40.339 1.00 56.62 88 SER A C 1
ATOM 775 O O . SER A 1 88 ? 20.441 18.145 -40.022 1.00 56.62 88 SER A O 1
ATOM 777 N N . GLU A 1 89 ? 20.125 16.113 -40.934 1.00 61.88 89 GLU A N 1
ATOM 778 C CA . GLU A 1 89 ? 21.413 15.960 -41.590 1.00 61.88 89 GLU A CA 1
ATOM 779 C C . GLU A 1 89 ? 21.448 16.947 -42.771 1.00 61.88 89 GLU A C 1
ATOM 781 O O . GLU A 1 89 ? 21.058 16.643 -43.897 1.00 61.88 89 GLU A O 1
ATOM 786 N N . VAL A 1 90 ? 21.831 18.200 -42.505 1.00 64.75 90 VAL A N 1
ATOM 787 C CA . VAL A 1 90 ? 22.17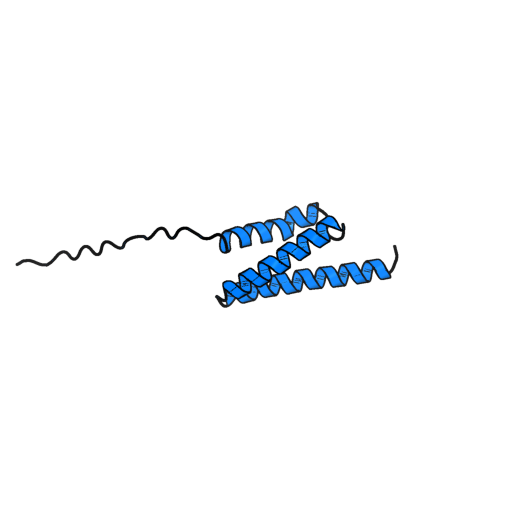7 19.144 -43.570 1.00 64.75 90 VAL A CA 1
ATOM 788 C C . VAL A 1 90 ? 23.558 18.740 -44.065 1.00 64.75 90 VAL A C 1
ATOM 790 O O 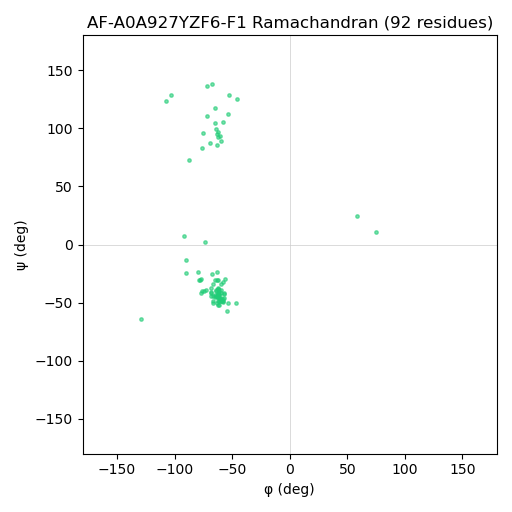. VAL A 1 90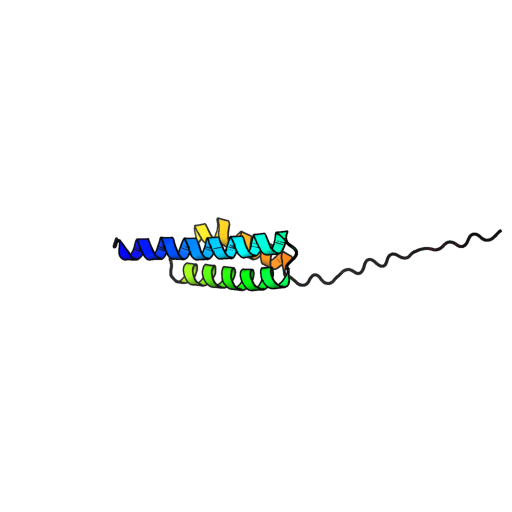 ? 24.583 19.095 -43.475 1.00 64.75 90 VAL A O 1
ATOM 793 N N . GLU A 1 91 ? 23.554 17.948 -45.139 1.00 62.38 91 GLU A N 1
ATOM 794 C CA . GLU A 1 91 ? 24.717 17.680 -45.974 1.00 62.38 91 GLU A CA 1
ATOM 795 C C . GLU A 1 91 ? 25.431 19.004 -46.280 1.00 62.38 91 GLU A C 1
ATOM 797 O O . GLU A 1 91 ? 24.838 19.981 -46.745 1.00 62.38 91 GLU A O 1
ATOM 802 N N . ASN A 1 92 ? 26.724 19.043 -45.958 1.00 58.91 92 ASN A N 1
ATOM 803 C CA . ASN A 1 92 ? 27.606 20.073 -46.479 1.00 58.91 92 ASN A CA 1
ATOM 804 C C . ASN A 1 92 ? 27.810 19.753 -47.962 1.00 58.91 92 ASN A C 1
ATOM 806 O O . ASN A 1 92 ? 28.478 18.768 -48.272 1.00 58.91 92 ASN A O 1
ATOM 810 N N . ASP A 1 93 ? 27.256 20.580 -48.843 1.00 60.62 93 ASP A N 1
ATOM 811 C CA . ASP A 1 93 ? 27.630 20.623 -50.256 1.00 60.62 93 ASP A CA 1
ATOM 812 C C . ASP A 1 93 ? 28.435 21.912 -50.509 1.00 60.62 93 ASP A C 1
ATOM 814 O O . ASP A 1 93 ? 27.986 23.005 -50.153 1.00 60.62 93 ASP A O 1
ATOM 818 N N . ASP A 1 94 ? 29.646 21.692 -51.038 1.00 59.47 94 ASP A N 1
ATOM 819 C CA . ASP A 1 94 ? 30.728 22.569 -51.546 1.00 59.47 94 ASP A CA 1
ATOM 820 C C . ASP A 1 94 ? 30.621 24.113 -51.479 1.00 59.47 94 ASP A C 1
ATOM 822 O O . ASP A 1 94 ? 29.710 24.727 -52.087 1.00 59.47 94 ASP A O 1
#

Secondary structure (DSSP, 8-state):
--HHHHHHHHHHHHHHHHHHHHHHHHHHTT-HHHHHHHHHHHHHHHHHHHHTTSS-HHHIIIIIHHHHHHHHHHHS------------------

Nearest PDB structures (foldseek):
  7n30-assembly1_ST  TM=7.924E-01  e=5.628E-01  Escherichia coli K-12
  7y7e-assembly1_T  TM=7.867E-01  e=5.982E-01  Escherichia coli
  8akn-assembly1_U  TM=7.830E-01  e=8.627E-01  Escherichia coli BW25113
  6ot3-assembly1_y  TM=8.333E-01  e=1.323E+00  Escherichia coli
  5a9z-assembly1_BX  TM=7.187E-01  e=4.217E+00  Thermus thermophilus HB8

Solvent-accessible surface area (backbone atoms only — not comparable to full-atom values): 5574 Å² total; per-residue (Å²): 135,61,73,67,67,54,53,53,55,54,53,54,50,48,52,47,53,51,30,49,49,50,21,52,52,23,53,77,69,69,36,59,69,63,15,49,55,32,41,52,55,33,51,53,52,52,50,55,34,37,76,71,61,76,38,53,65,76,53,35,67,71,48,55,44,54,51,48,54,56,48,49,68,68,68,46,83,71,78,76,79,76,77,74,81,78,78,78,79,75,76,87,75,136

Mean predicted aligned err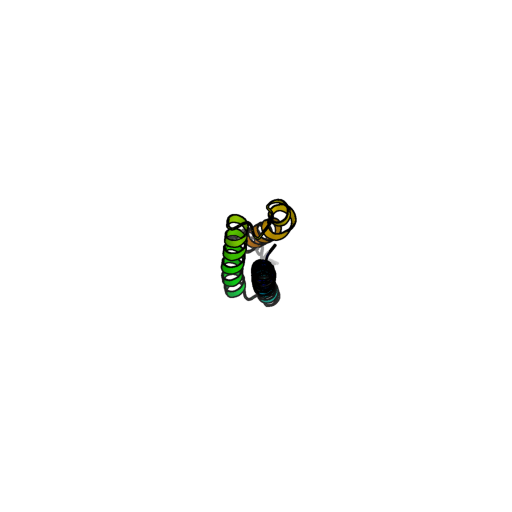or: 10.14 Å

pLDDT: mean 81.77, std 15.88, range [46.78, 95.25]